Protein 6AC0 (pdb70)

Structure (mmCIF, N/CA/C/O backbone):
data_6AC0
#
_entry.id   6AC0
#
_cell.length_a   28.600
_cell.length_b   28.600
_cell.length_c   264.720
_cell.angle_alpha   90.00
_cell.angle_beta   90.00
_cell.angle_gamma   90.00
#
_symmetry.space_group_name_H-M   'P 41 21 2'
#
loop_
_entity.id
_entity.type
_entity.pdbx_description
1 polymer 'Tumor necrosis factor receptor type 1-associated DEATH domain protein'
2 non-polymer 2-acetamido-2-deoxy-beta-D-glucopyranose
3 water water
#
loop_
_atom_site.group_PDB
_atom_site.id
_atom_site.type_symbol
_atom_site.label_atom_id
_atom_site.label_alt_id
_atom_site.label_comp_id
_atom_site.label_asym_id
_atom_site.label_entity_id
_atom_site.label_seq_id
_atom_site.pdbx_PDB_ins_code
_atom_site.Cartn_x
_atom_site.Cartn_y
_atom_site.Cartn_z
_atom_site.occupancy
_atom_site.B_iso_or_equiv
_atom_site.auth_seq_id
_atom_site.auth_comp_id
_atom_site.auth_asym_id
_atom_site.auth_atom_id
_atom_site.pdbx_PDB_model_num
ATOM 1 N N . PRO A 1 4 ? 22.608 14.475 -5.198 1.00 36.33 198 PRO A N 1
ATOM 2 C CA . PRO A 1 4 ? 21.154 14.369 -5.353 1.00 34.55 198 PRO A CA 1
ATOM 3 C C . PRO A 1 4 ? 20.499 13.765 -4.117 1.00 32.34 198 PRO A C 1
ATOM 4 O O . PRO A 1 4 ? 21.120 12.966 -3.413 1.00 30.07 198 PRO A O 1
ATOM 8 N N . ALA A 1 5 ? 19.249 14.140 -3.872 1.00 32.40 199 ALA A N 1
ATOM 9 C CA . ALA A 1 5 ? 18.503 13.596 -2.750 1.00 29.77 199 ALA A CA 1
ATOM 10 C C . ALA A 1 5 ? 18.141 12.136 -2.997 1.00 27.26 199 ALA A C 1
ATOM 11 O O . ALA A 1 5 ? 17.992 11.689 -4.140 1.00 25.19 199 ALA A O 1
ATOM 13 N N . GLN A 1 6 ? 17.993 11.383 -1.901 1.00 26.70 200 GLN A N 1
ATOM 14 C CA . GLN A 1 6 ? 17.590 9.988 -2.001 1.00 25.66 200 GLN A CA 1
ATOM 15 C C . GLN A 1 6 ? 16.096 9.821 -2.250 1.00 20.41 200 GLN A C 1
ATOM 16 O O . GLN A 1 6 ? 15.669 8.738 -2.662 1.00 23.76 200 GLN A O 1
ATOM 22 N N . THR A 1 7 ? 15.295 10.844 -1.965 1.00 19.01 201 THR A N 1
ATOM 23 C CA . THR A 1 7 ? 13.854 10.789 -2.136 1.00 20.15 201 THR A CA 1
ATOM 24 C C . THR A 1 7 ? 13.397 12.137 -2.665 1.00 20.76 201 THR A C 1
ATOM 25 O O . THR A 1 7 ? 14.129 13.129 -2.625 1.00 22.01 201 THR A O 1
ATOM 29 N N . PHE A 1 8 ? 12.168 12.173 -3.167 1.00 20.03 202 PHE A N 1
ATOM 30 C CA . PHE A 1 8 ? 11.551 13.445 -3.510 1.00 17.82 202 PHE A CA 1
ATOM 31 C C . PHE A 1 8 ? 10.042 13.307 -3.406 1.00 17.66 202 PHE A C 1
ATOM 32 O O . PHE A 1 8 ? 9.511 12.214 -3.220 1.00 17.48 202 PHE A O 1
ATOM 40 N N . LEU A 1 9 ? 9.358 14.438 -3.513 1.00 19.53 203 LEU A N 1
ATOM 41 C CA . LEU A 1 9 ? 7.908 14.484 -3.425 1.00 20.02 203 LEU A CA 1
ATOM 42 C C . LEU A 1 9 ? 7.328 14.583 -4.832 1.00 22.98 203 LEU A C 1
ATOM 43 O O . LEU A 1 9 ? 7.709 15.468 -5.602 1.00 25.91 203 LEU A O 1
ATOM 48 N N . PHE A 1 10 ? 6.408 13.680 -5.153 1.00 23.00 204 PHE A N 1
ATOM 49 C CA . PHE A 1 10 ? 5.721 13.667 -6.440 1.00 25.13 204 PHE A CA 1
ATOM 50 C C . PHE A 1 10 ? 4.232 13.509 -6.179 1.00 27.02 204 PHE A C 1
ATOM 51 O O . PHE A 1 10 ? 3.808 12.495 -5.616 1.00 27.98 204 PHE A O 1
ATOM 59 N N . GLN A 1 11 ? 3.438 14.485 -6.620 1.00 32.50 205 GLN A N 1
ATOM 60 C CA . GLN A 1 11 ? 1.988 14.446 -6.402 1.00 34.15 205 GLN A CA 1
ATOM 61 C C . GLN A 1 11 ? 1.660 14.319 -4.917 1.00 36.33 205 GLN A C 1
ATOM 62 O O . GLN A 1 11 ? 0.727 13.614 -4.526 1.00 38.66 205 GLN A O 1
ATOM 68 N N . GLY A 1 12 ? 2.451 14.978 -4.075 1.00 34.75 206 GLY A N 1
ATOM 69 C CA . GLY A 1 12 ? 2.267 14.820 -2.645 1.00 34.69 206 GLY A CA 1
ATOM 70 C C . GLY A 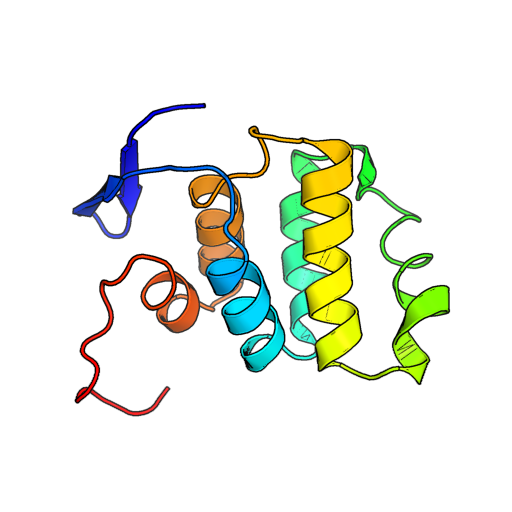1 12 ? 2.659 13.469 -2.089 1.00 33.35 206 GLY A C 1
ATOM 71 O O . GLY A 1 12 ? 2.406 13.201 -0.910 1.00 33.29 206 GLY A O 1
ATOM 72 N N . GLN A 1 13 ? 3.289 12.612 -2.892 1.00 30.30 207 GLN A N 1
ATOM 73 C CA . GLN A 1 13 ? 3.645 11.276 -2.460 1.00 26.79 207 GLN A CA 1
ATOM 74 C C . GLN A 1 13 ? 5.158 11.154 -2.389 1.00 22.35 207 GLN A C 1
ATOM 75 O O . GLN A 1 13 ? 5.847 11.592 -3.322 1.00 25.56 207 GLN A O 1
ATOM 81 N N . PRO A 1 14 ? 5.719 10.573 -1.325 1.00 25.61 208 PRO A N 1
ATOM 82 C CA . PRO A 1 14 ? 7.178 10.403 -1.265 1.00 24.64 208 PRO A CA 1
ATOM 83 C C . PRO A 1 14 ? 7.602 9.250 -2.163 1.00 20.62 208 PRO A C 1
ATOM 84 O O . PRO A 1 14 ? 7.012 8.170 -2.129 1.00 22.92 208 PRO A O 1
ATOM 88 N N . VAL A 1 15 ? 8.627 9.487 -2.972 1.00 18.87 209 VAL A N 1
ATOM 89 C CA . VAL A 1 15 ? 9.135 8.488 -3.902 1.00 20.57 209 VAL A CA 1
ATOM 90 C C . VAL A 1 15 ? 10.654 8.438 -3.794 1.00 17.70 209 VAL A C 1
ATOM 91 O O . VAL A 1 15 ? 11.305 9.419 -3.416 1.00 17.09 209 VAL A O 1
ATOM 95 N N . VAL A 1 16 ? 11.219 7.292 -4.139 1.00 18.96 210 VAL A N 1
ATOM 96 C CA . VAL A 1 16 ? 12.665 7.098 -4.077 1.00 19.41 210 VAL A CA 1
ATOM 97 C C . VAL A 1 16 ? 13.321 7.603 -5.359 1.00 19.45 210 VAL A C 1
ATOM 98 O O . VAL A 1 16 ? 12.856 7.327 -6.476 1.00 20.54 210 VAL A O 1
ATOM 102 N N . ASN A 1 17 ? 14.418 8.333 -5.198 1.00 18.39 211 ASN A N 1
ATOM 103 C CA . ASN A 1 17 ? 15.205 8.837 -6.307 1.00 16.09 211 ASN A CA 1
ATOM 104 C C . ASN A 1 17 ? 16.316 7.846 -6.635 1.00 17.43 211 ASN A C 1
ATOM 105 O O . ASN A 1 17 ? 16.689 6.998 -5.821 1.00 21.70 211 ASN A O 1
ATOM 110 N N . ARG A 1 18 ? 16.837 7.955 -7.850 1.00 16.77 212 ARG A N 1
ATOM 111 C CA . ARG A 1 18 ? 17.939 7.114 -8.295 1.00 16.45 212 ARG A CA 1
ATOM 112 C C . ARG A 1 18 ? 18.445 7.656 -9.624 1.00 14.26 212 ARG A C 1
ATOM 113 O O . ARG A 1 18 ? 17.745 8.424 -10.281 1.00 13.40 212 ARG A O 1
ATOM 121 N N . PRO A 1 19 ? 19.652 7.262 -10.038 1.00 14.68 213 PRO A N 1
ATOM 122 C CA . PRO A 1 19 ? 20.086 7.560 -11.408 1.00 15.49 213 PRO A CA 1
ATOM 123 C C . PRO A 1 19 ? 19.112 6.919 -12.383 1.00 12.76 213 PRO A C 1
ATOM 124 O O . PRO A 1 19 ? 18.493 5.888 -12.081 1.00 15.47 213 PRO A O 1
ATOM 128 N N . LEU A 1 20 ? 18.949 7.553 -13.546 1.00 10.89 214 LEU A N 1
ATOM 129 C CA . LEU A 1 20 ? 18.089 6.976 -14.576 1.00 12.34 214 LEU A CA 1
ATOM 130 C C . LEU A 1 20 ? 18.532 5.558 -14.923 1.00 11.76 214 LEU A C 1
ATOM 131 O O . LEU A 1 20 ? 19.731 5.256 -14.996 1.00 14.89 214 LEU A O 1
ATOM 136 N N . SER A 1 21 ? 17.555 4.683 -15.127 1.00 12.19 215 SER A N 1
ATOM 137 C CA . SER A 1 21 ? 17.820 3.298 -15.475 1.00 12.97 215 SER A CA 1
ATOM 138 C C . SER A 1 21 ? 17.620 3.081 -16.971 1.00 12.39 215 SER A C 1
ATOM 139 O O . SER A 1 21 ? 17.043 3.912 -17.678 1.00 11.42 215 SER A O 1
ATOM 142 N N . LEU A 1 22 ? 18.115 1.935 -17.455 1.00 12.53 216 LEU A N 1
ATOM 143 C CA . LEU A 1 22 ? 17.804 1.534 -18.825 1.00 12.11 216 LEU A CA 1
ATOM 144 C C . LEU A 1 22 ? 16.300 1.467 -19.038 1.00 12.11 216 LEU A C 1
ATOM 145 O O . LEU A 1 22 ? 15.789 1.937 -20.058 1.00 13.52 216 LEU A O 1
ATOM 150 N N . LYS A 1 23 ? 15.572 0.906 -18.070 1.00 15.49 217 LYS A N 1
ATOM 151 C CA . LYS A 1 23 ? 14.120 0.835 -18.205 1.00 15.15 217 LYS A CA 1
ATOM 152 C C . LYS A 1 23 ? 13.506 2.221 -18.325 1.00 12.61 217 LYS A C 1
ATOM 153 O O . LYS A 1 23 ? 12.592 2.430 -19.135 1.00 14.99 217 LYS A O 1
ATOM 159 N N . ASP A 1 24 ? 13.980 3.173 -17.523 1.00 11.93 218 ASP A N 1
ATOM 160 C CA . ASP A 1 24 ? 13.472 4.534 -17.642 1.00 12.16 218 ASP A CA 1
ATOM 161 C C . ASP A 1 24 ? 13.660 5.044 -19.057 1.00 10.44 218 ASP A C 1
ATOM 162 O O . ASP A 1 24 ? 12.760 5.676 -19.623 1.00 11.15 218 ASP A O 1
ATOM 167 N N . GLN A 1 25 ? 14.843 4.793 -19.635 1.00 10.44 219 GLN A N 1
ATOM 168 C CA . GLN A 1 25 ? 15.157 5.319 -20.960 1.00 11.12 219 GLN A CA 1
ATOM 169 C C . GLN A 1 25 ? 14.286 4.674 -22.030 1.00 14.94 219 GLN A C 1
ATOM 170 O O . GLN A 1 25 ? 13.771 5.359 -22.926 1.00 13.58 219 GLN A O 1
ATOM 176 N N . GLN A 1 26 ? 14.095 3.360 -21.942 1.00 13.73 220 GLN A N 1
ATOM 177 C CA . GLN A 1 26 ? 13.254 2.675 -22.915 1.00 15.25 220 GLN A CA 1
ATOM 178 C C . GLN A 1 26 ? 11.823 3.167 -22.815 1.00 13.02 220 GLN A C 1
ATOM 179 O O . GLN A 1 26 ? 11.184 3.456 -23.834 1.00 16.50 220 GLN A O 1
ATOM 185 N N . THR A 1 27 ? 11.306 3.279 -21.588 1.00 12.59 221 THR A N 1
ATOM 186 C CA . THR A 1 27 ? 9.920 3.702 -21.428 1.00 13.18 221 THR A CA 1
ATOM 187 C C . THR A 1 27 ? 9.737 5.116 -21.940 1.00 11.00 221 THR A C 1
ATOM 188 O O . THR A 1 27 ? 8.765 5.410 -22.647 1.00 13.72 221 THR A O 1
ATOM 192 N N . PHE A 1 28 ? 10.685 5.998 -21.631 1.00 9.75 222 PHE A N 1
ATOM 193 C CA . PHE A 1 28 ? 10.634 7.353 -22.169 1.00 10.25 222 PHE A CA 1
ATOM 194 C C . PHE A 1 28 ? 10.623 7.338 -23.693 1.00 12.19 222 PHE A C 1
ATOM 195 O O . PHE A 1 28 ? 9.794 8.007 -24.326 1.00 12.45 222 PHE A O 1
ATOM 203 N N . ALA A 1 29 ? 11.560 6.603 -24.302 1.00 11.81 223 ALA A N 1
ATOM 204 C CA . ALA A 1 29 ? 11.670 6.585 -25.764 1.00 15.20 223 ALA A CA 1
ATOM 205 C C . ALA A 1 29 ? 10.424 6.022 -26.443 1.00 14.63 223 ALA A C 1
ATOM 206 O O . ALA A 1 29 ? 10.089 6.440 -27.567 1.00 16.86 223 ALA A O 1
ATOM 208 N N . ARG A 1 30 ? 9.763 5.047 -25.815 1.00 14.92 224 ARG A N 1
ATOM 209 C CA . ARG A 1 30 ? 8.537 4.437 -26.347 1.00 17.21 224 ARG A CA 1
ATOM 210 C C . ARG A 1 30 ? 7.333 5.376 -26.296 1.00 13.43 224 ARG A C 1
ATOM 211 O O . ARG A 1 30 ? 6.300 5.060 -26.896 1.00 15.41 224 ARG A O 1
ATOM 219 N N . SER A 1 31 ? 7.421 6.501 -25.570 1.00 13.57 225 SER A N 1
ATOM 220 C CA . SER A 1 31 ? 6.234 7.270 -25.217 1.00 13.59 225 SER A CA 1
ATOM 221 C C . SER A 1 31 ? 6.233 8.718 -25.687 1.00 11.43 225 SER A C 1
ATOM 222 O O . SER A 1 31 ? 5.164 9.235 -26.034 1.00 15.91 225 SER A O 1
ATOM 225 N N . VAL A 1 32 ? 7.377 9.401 -25.717 1.00 14.01 226 VAL A N 1
ATOM 226 C CA . VAL A 1 32 ? 7.315 10.865 -25.798 1.00 14.21 226 VAL A CA 1
ATOM 227 C C . VAL A 1 32 ? 7.124 11.388 -27.215 1.00 14.28 226 VAL A C 1
ATOM 228 O O . VAL A 1 32 ? 6.544 12.468 -27.398 1.00 17.06 226 VAL A O 1
ATOM 232 N N . GLY A 1 33 ? 7.613 10.672 -28.230 1.00 17.03 227 GLY A N 1
ATOM 233 C CA . GLY A 1 33 ? 7.490 11.167 -29.594 1.00 17.55 227 GLY A CA 1
ATOM 234 C C . GLY A 1 33 ? 8.138 12.527 -29.769 1.00 16.70 227 GLY A C 1
ATOM 235 O O . GLY A 1 33 ? 9.228 12.793 -29.257 1.00 16.25 227 GLY A O 1
ATOM 236 N N . LEU A 1 34 ? 7.450 13.411 -30.498 1.00 20.37 228 LEU A N 1
ATOM 237 C CA . LEU A 1 34 ? 7.977 14.749 -30.773 1.00 20.01 228 LEU A CA 1
ATOM 238 C C . LEU A 1 34 ? 8.201 15.560 -29.502 1.00 17.22 228 LEU A C 1
ATOM 239 O O . LEU A 1 34 ? 8.997 16.508 -29.511 1.00 18.84 228 LEU A O 1
ATOM 244 N N . LYS A 1 35 ? 7.523 15.208 -28.411 1.00 17.27 229 LYS A N 1
ATOM 245 C CA . LYS A 1 35 ? 7.742 15.934 -27.164 1.00 16.36 229 LYS A CA 1
ATOM 246 C C . LYS A 1 35 ? 9.137 15.747 -26.584 1.00 15.13 229 LYS A C 1
ATOM 247 O O . LYS A 1 35 ? 9.434 16.399 -25.577 1.00 18.24 229 LYS A O 1
ATOM 253 N N . TRP A 1 36 ? 9.996 14.909 -27.174 1.00 13.90 230 TRP A N 1
ATOM 254 C CA . TRP A 1 36 ?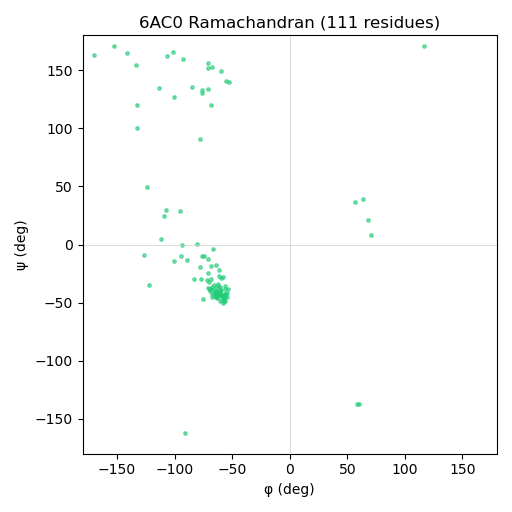 11.367 14.809 -26.679 1.00 14.04 230 TRP A CA 1
ATOM 255 C C . TRP A 1 36 ? 12.051 16.167 -26.684 1.00 14.46 230 TRP A C 1
ATOM 256 O O . TRP A 1 36 ? 12.855 16.466 -25.799 1.00 13.03 230 TRP A O 1
ATOM 267 N N . ARG A 1 37 ? 11.746 16.998 -27.675 1.00 14.61 231 ARG A N 1
ATOM 268 C CA . ARG A 1 37 ? 12.348 18.322 -27.763 1.00 13.40 231 ARG A CA 1
ATOM 269 C C . ARG A 1 37 ? 11.941 19.213 -26.591 1.00 13.50 231 ARG A C 1
ATOM 270 O O . ARG A 1 37 ? 12.782 19.921 -26.030 1.00 13.86 231 ARG A O 1
ATOM 278 N N . LYS A 1 38 ? 10.650 19.213 -26.220 1.00 16.78 232 LYS A N 1
ATOM 279 C CA . LYS A 1 38 ? 10.206 20.020 -25.086 1.00 15.66 232 LYS A CA 1
ATOM 280 C C . LYS A 1 38 ? 10.813 19.514 -23.786 1.00 15.37 232 LYS A C 1
ATOM 281 O O . LYS A 1 38 ? 11.181 20.307 -22.910 1.00 14.27 232 LYS A O 1
ATOM 287 N N . VAL A 1 39 ? 10.921 18.196 -23.638 1.00 16.27 233 VAL A N 1
ATOM 288 C CA . VAL A 1 39 ? 11.576 17.656 -22.453 1.00 14.54 233 VAL A CA 1
ATOM 289 C C . VAL A 1 39 ? 13.037 18.071 -22.433 1.00 13.17 233 VAL A C 1
ATOM 290 O O . VAL A 1 39 ? 13.567 18.474 -21.392 1.00 15.22 233 VAL A O 1
ATOM 294 N N . GLY A 1 40 ? 13.688 18.044 -23.597 1.00 13.06 234 GLY A N 1
ATOM 295 C CA . GLY A 1 40 ? 15.059 18.522 -23.680 1.00 15.73 234 GLY A CA 1
ATOM 296 C C . GLY A 1 40 ? 15.199 19.978 -23.279 1.00 13.94 234 GLY A C 1
ATOM 297 O O . GLY A 1 40 ? 16.169 20.353 -22.616 1.00 15.71 234 GLY A O 1
ATOM 298 N N . ARG A 1 41 ? 14.232 20.817 -23.677 1.00 15.11 235 ARG A N 1
ATOM 299 C CA . ARG A 1 41 ? 14.273 22.224 -23.283 1.00 17.14 235 ARG A CA 1
ATOM 300 C C . ARG A 1 41 ? 14.224 22.361 -21.775 1.00 15.99 235 ARG A C 1
ATOM 301 O O . ARG A 1 41 ? 14.907 23.221 -21.199 1.00 18.30 235 ARG A O 1
ATOM 309 N N . SER A 1 42 ? 13.396 21.541 -21.117 1.00 16.27 236 SER A N 1
ATOM 310 C CA . SER A 1 42 ? 13.347 21.561 -19.659 1.00 16.93 236 SER A CA 1
ATOM 311 C C . SER A 1 42 ? 14.676 21.103 -19.065 1.00 14.63 236 SER A C 1
ATOM 312 O O . SER A 1 42 ? 15.191 21.715 -18.120 1.00 19.37 236 SER A O 1
ATOM 315 N N . LEU A 1 43 ? 15.272 20.054 -19.633 1.00 15.68 237 LEU A N 1
ATOM 316 C CA . LEU A 1 43 ? 16.524 19.550 -19.085 1.00 14.72 237 LEU A CA 1
ATOM 317 C C . LEU A 1 43 ? 17.705 20.490 -19.349 1.00 16.58 237 LEU A C 1
ATOM 318 O O . LEU A 1 43 ? 18.689 20.433 -18.607 1.00 17.24 237 LEU A O 1
ATOM 323 N N . GLN A 1 44 ? 17.632 21.336 -20.392 1.00 17.06 238 GLN A N 1
ATOM 324 C CA . GLN A 1 44 ? 18.705 22.287 -20.707 1.00 20.50 238 GLN A CA 1
ATOM 325 C C . GLN A 1 44 ? 18.995 23.226 -19.554 1.00 18.45 238 GLN A C 1
ATOM 326 O O . GLN A 1 44 ? 20.113 23.756 -19.440 1.00 20.54 238 GLN A O 1
ATOM 332 N N . ARG A 1 45 ? 17.990 23.488 -18.728 1.00 21.58 239 ARG A N 1
ATOM 333 C CA . ARG A 1 45 ? 18.129 24.473 -17.666 1.00 21.39 239 ARG A CA 1
ATOM 334 C C . ARG A 1 45 ? 19.136 24.042 -16.611 1.00 23.79 239 ARG A C 1
ATOM 335 O O . ARG A 1 45 ? 19.845 24.887 -16.057 1.00 29.43 239 ARG A O 1
ATOM 343 N N . GLY A 1 46 ? 19.221 22.749 -16.325 1.00 24.27 240 GLY A N 1
ATOM 344 C CA . GLY A 1 46 ? 20.148 22.263 -15.324 1.00 21.31 240 GLY A CA 1
ATOM 345 C C . GLY A 1 46 ? 21.280 21.425 -15.890 1.00 20.84 240 GLY A C 1
ATOM 346 O O . GLY A 1 46 ? 22.093 20.875 -15.143 1.00 23.96 240 GLY A O 1
ATOM 347 N N . CYS A 1 47 ? 21.348 21.313 -17.214 1.00 19.94 241 CYS A N 1
ATOM 348 C CA . CYS A 1 47 ? 22.359 20.491 -17.883 1.00 19.48 241 CYS A CA 1
ATOM 349 C C . CYS A 1 47 ? 22.962 21.318 -19.007 1.00 18.74 241 CYS A C 1
ATOM 350 O O . CYS A 1 47 ? 22.362 21.428 -20.080 1.00 18.78 241 CYS A O 1
ATOM 353 N N . ARG A 1 48 ? 24.151 21.880 -18.746 1.00 23.05 242 ARG A N 1
ATOM 354 C CA . ARG A 1 48 ? 24.862 22.688 -19.734 1.00 26.92 242 ARG A CA 1
ATOM 355 C C . ARG A 1 48 ? 25.036 21.944 -21.044 1.00 21.04 242 ARG A C 1
ATOM 356 O O . ARG A 1 48 ? 24.965 22.540 -22.126 1.00 22.72 242 ARG A O 1
ATOM 364 N N . ALA A 1 49 ? 25.303 20.643 -20.964 1.00 19.83 243 ALA A N 1
ATOM 365 C CA . ALA A 1 49 ? 25.630 19.869 -22.148 1.00 18.18 243 ALA A CA 1
ATOM 366 C C . ALA A 1 49 ? 24.448 19.721 -23.086 1.00 21.52 243 ALA A C 1
ATOM 367 O O . ALA A 1 49 ? 24.645 19.373 -24.252 1.00 23.87 243 ALA A O 1
ATOM 369 N N . LEU A 1 50 ? 23.230 19.948 -22.609 1.00 17.12 244 LEU A N 1
ATOM 370 C CA . LEU A 1 50 ? 22.067 19.918 -23.485 1.00 16.17 244 LEU A CA 1
ATOM 371 C C . LEU A 1 50 ? 21.676 21.293 -24.031 1.00 16.42 244 LEU A C 1
ATOM 372 O O . LEU A 1 50 ? 20.716 21.378 -24.800 1.00 18.10 244 LEU A O 1
ATOM 377 N N . ARG A 1 51 ? 22.390 22.361 -23.673 1.00 16.56 245 ARG A N 1
ATOM 378 C CA . ARG A 1 51 ? 22.047 23.681 -24.176 1.00 16.00 245 ARG A CA 1
ATOM 379 C C . ARG A 1 51 ? 22.381 23.780 -25.656 1.00 15.26 245 ARG A C 1
ATOM 380 O O . ARG A 1 51 ? 23.202 23.015 -26.180 1.00 16.37 245 ARG A O 1
ATOM 388 N N . ASP A 1 52 ? 21.694 24.705 -26.337 1.00 16.56 246 ASP A N 1
ATOM 389 C CA . ASP A 1 52 ? 21.847 24.852 -27.776 1.00 16.31 246 ASP A CA 1
ATOM 390 C C . ASP A 1 52 ? 23.328 25.005 -28.107 1.00 17.37 246 ASP A C 1
ATOM 391 O O . ASP A 1 52 ? 24.057 25.692 -27.374 1.00 23.48 246 ASP A O 1
ATOM 396 N N . PRO A 1 53 ? 23.815 24.382 -29.192 1.00 21.63 247 PRO A N 1
ATOM 397 C CA . PRO A 1 53 ? 23.021 23.652 -30.183 1.00 20.79 247 PRO A CA 1
ATOM 398 C C . PRO A 1 53 ? 22.934 22.145 -29.960 1.00 18.51 247 PRO A C 1
ATOM 399 O O . PRO A 1 53 ? 22.761 21.445 -30.949 1.00 20.67 247 PRO A O 1
ATOM 403 N N . ALA A 1 54 ? 23.016 21.653 -28.720 1.00 17.49 248 ALA A N 1
ATOM 404 C CA . ALA A 1 54 ? 23.100 20.206 -28.532 1.00 17.02 248 ALA A CA 1
ATOM 405 C C . ALA A 1 54 ? 21.849 19.490 -29.028 1.00 13.63 248 ALA A C 1
ATOM 406 O O . ALA A 1 54 ? 21.935 18.379 -29.561 1.00 17.81 248 ALA A O 1
ATOM 408 N N . LEU A 1 55 ? 20.675 20.098 -28.863 1.00 14.95 249 LEU A N 1
ATOM 409 C CA . LEU A 1 55 ? 19.463 19.428 -29.322 1.00 17.22 249 LEU A CA 1
ATOM 410 C C . LEU A 1 55 ? 19.408 19.384 -30.844 1.00 17.86 249 LEU A C 1
ATOM 411 O O . LEU A 1 55 ? 18.914 18.404 -31.414 1.00 15.07 249 LEU A O 1
ATOM 416 N N . ASP A 1 56 ? 19.967 20.401 -31.507 1.00 18.92 250 ASP A N 1
ATOM 417 C CA . ASP A 1 56 ? 20.048 20.389 -32.963 1.00 18.78 250 ASP A CA 1
ATOM 418 C C . ASP A 1 56 ? 21.064 19.361 -33.443 1.00 19.03 250 ASP A C 1
ATOM 419 O O . ASP A 1 56 ? 20.870 18.716 -34.481 1.00 18.18 250 ASP A O 1
ATOM 424 N N . SER A 1 57 ? 22.170 19.218 -32.711 1.00 17.78 251 SER A N 1
ATOM 425 C CA A SER A 1 57 ? 23.128 18.170 -33.029 0.50 18.79 251 SER A CA 1
ATOM 426 C CA B SER A 1 57 ? 23.137 18.167 -33.009 0.50 18.67 251 SER A CA 1
ATOM 427 C C . SER A 1 57 ? 22.490 16.791 -32.909 1.00 15.36 251 SER A C 1
ATOM 428 O O . SER A 1 57 ? 22.675 15.934 -33.781 1.00 17.81 251 SER A O 1
ATOM 433 N N . LEU A 1 58 ? 21.731 16.559 -31.841 1.00 15.32 252 LEU A N 1
ATOM 434 C CA . LEU A 1 58 ? 21.028 15.286 -31.685 1.00 15.45 252 LEU A CA 1
ATOM 435 C C . LEU A 1 58 ? 20.070 15.056 -32.841 1.00 14.59 252 LEU A C 1
ATOM 436 O O . LEU A 1 58 ? 19.989 13.944 -33.388 1.00 16.15 252 LEU A O 1
ATOM 441 N N . ALA A 1 59 ? 19.338 16.099 -33.229 1.00 16.06 253 ALA A N 1
ATOM 442 C CA . ALA A 1 59 ? 18.407 15.972 -34.340 1.00 16.64 253 ALA A CA 1
ATOM 443 C C . ALA A 1 59 ? 19.143 15.661 -35.641 1.00 13.97 253 ALA A C 1
ATOM 444 O O . ALA A 1 59 ? 18.744 14.759 -36.386 1.00 18.31 253 ALA A O 1
ATOM 446 N N . TYR A 1 60 ? 20.233 16.387 -35.926 1.00 13.88 254 TYR A N 1
ATOM 447 C CA . TYR A 1 60 ? 21.028 16.104 -37.122 1.00 13.91 254 TYR A CA 1
ATOM 448 C C . TYR A 1 60 ? 21.470 14.646 -37.162 1.00 13.83 254 TYR A C 1
ATOM 449 O O . TYR A 1 60 ? 21.349 13.973 -38.192 1.00 16.51 254 TYR A O 1
ATOM 458 N N . GLU A 1 61 ? 21.958 14.137 -36.030 1.00 13.30 255 GLU A N 1
ATOM 459 C CA . GLU A 1 61 ? 22.544 12.803 -36.001 1.00 13.83 255 GLU A CA 1
ATOM 460 C C . GLU A 1 61 ? 21.503 11.701 -36.010 1.00 13.16 255 GLU A C 1
ATOM 461 O O . GLU A 1 61 ? 21.784 10.609 -36.527 1.00 16.67 255 GLU A O 1
ATOM 467 N N . TYR A 1 62 ? 20.300 11.951 -35.455 1.00 13.18 256 TYR A N 1
ATOM 468 C CA . TYR A 1 62 ? 19.353 10.872 -35.207 1.00 12.60 256 TYR A CA 1
ATOM 469 C C . TYR A 1 62 ? 17.952 11.061 -35.777 1.00 14.91 256 TYR A C 1
ATOM 470 O O . TYR A 1 62 ? 17.179 10.102 -35.756 1.00 15.57 256 TYR A O 1
ATOM 479 N N . GLU A 1 63 ? 17.603 12.240 -36.298 1.00 16.36 257 GLU A N 1
ATOM 480 C CA . GLU A 1 63 ? 16.251 12.414 -36.822 1.00 16.35 257 GLU A CA 1
ATOM 481 C C . GLU A 1 63 ? 15.917 11.372 -37.887 1.00 17.11 257 GLU A C 1
ATOM 482 O O . GLU A 1 63 ? 14.798 10.839 -37.908 1.00 18.44 257 GLU A O 1
ATOM 488 N N . ARG A 1 64 ? 16.884 11.024 -38.743 1.00 14.63 258 ARG A N 1
ATOM 489 C CA . ARG A 1 64 ? 16.628 10.048 -39.793 1.00 17.97 258 ARG A CA 1
ATOM 490 C C . ARG A 1 64 ? 16.554 8.625 -39.271 1.00 19.03 258 ARG A C 1
ATOM 491 O O . ARG A 1 64 ? 16.157 7.723 -40.026 1.00 23.48 258 ARG A O 1
ATOM 499 N N . GLU A 1 65 ? 16.914 8.403 -38.004 1.00 16.14 259 GLU A N 1
ATOM 500 C CA . GLU A 1 65 ? 16.754 7.104 -37.367 1.00 17.24 259 GLU A CA 1
ATOM 501 C C . GLU A 1 65 ? 15.399 6.938 -36.699 1.00 21.14 259 GLU A C 1
ATOM 502 O O . GLU A 1 65 ? 15.062 5.820 -36.290 1.00 25.21 259 GLU A O 1
ATOM 508 N N . GLY A 1 66 ? 14.649 8.012 -36.518 1.00 16.77 260 GLY A N 1
ATOM 509 C CA . GLY A 1 66 ? 13.267 7.922 -36.099 1.00 19.07 260 GLY A CA 1
ATOM 510 C C . GLY A 1 66 ? 13.036 8.559 -34.742 1.00 17.27 260 GLY A C 1
ATOM 511 O O . GLY A 1 66 ? 13.960 8.938 -34.030 1.00 19.28 260 GLY A O 1
ATOM 512 N N . LEU A 1 67 ? 11.748 8.670 -34.405 1.00 13.65 261 LEU A N 1
ATOM 513 C CA . LEU A 1 67 ? 11.347 9.380 -33.195 1.00 14.50 261 LEU A CA 1
ATOM 514 C C . LEU A 1 67 ? 11.755 8.629 -31.934 1.00 12.08 261 LEU A C 1
ATOM 515 O O . LEU A 1 67 ? 12.169 9.240 -30.933 1.00 13.82 261 LEU A O 1
ATOM 520 N N . TYR A 1 68 ? 11.616 7.306 -31.949 1.00 12.77 262 TYR A N 1
ATOM 521 C CA . TYR A 1 68 ? 12.024 6.502 -30.804 1.00 11.55 262 TYR A CA 1
ATOM 522 C C . TYR A 1 68 ? 13.503 6.699 -30.510 1.00 12.53 262 TYR A C 1
ATOM 523 O O . TYR A 1 68 ? 13.895 6.938 -29.361 1.00 13.99 262 TYR A O 1
ATOM 532 N N . GLU A 1 69 ? 14.340 6.642 -31.547 1.00 13.93 263 GLU A N 1
ATOM 533 C CA . GLU A 1 69 ? 15.773 6.745 -31.327 1.00 13.44 263 GLU A CA 1
ATOM 534 C C . GLU A 1 69 ? 16.171 8.143 -30.886 1.00 13.08 263 GLU A C 1
ATOM 535 O O . GLU A 1 69 ? 17.046 8.288 -30.036 1.00 13.88 263 GLU A O 1
ATOM 541 N N . GLN A 1 70 ? 15.554 9.186 -31.438 1.00 12.24 264 GLN A N 1
ATOM 542 C CA . GLN A 1 70 ? 15.874 10.537 -30.976 1.00 13.82 264 GLN A CA 1
ATOM 543 C C . GLN A 1 70 ? 15.623 10.694 -29.485 1.00 13.58 264 GLN A C 1
ATOM 544 O O . GLN A 1 70 ? 16.440 11.277 -28.761 1.00 12.73 264 GLN A O 1
ATOM 550 N N . ALA A 1 71 ? 14.488 10.193 -29.003 1.00 11.81 265 ALA A N 1
ATOM 551 C CA . ALA A 1 71 ? 14.183 10.328 -27.586 1.00 11.60 265 ALA A CA 1
ATOM 552 C C . ALA A 1 71 ? 15.162 9.531 -26.734 1.00 13.67 265 ALA A C 1
ATOM 553 O O . ALA A 1 71 ? 15.604 10.000 -25.676 1.00 13.47 265 ALA A O 1
ATOM 555 N N . PHE A 1 72 ? 15.505 8.324 -27.172 1.00 10.09 266 PHE A N 1
ATOM 556 C CA . PHE A 1 72 ? 16.490 7.540 -26.441 1.00 13.45 266 PHE A CA 1
ATOM 557 C C . PHE A 1 72 ? 17.821 8.279 -26.378 1.00 12.14 266 PHE A C 1
ATOM 558 O O . PHE A 1 72 ? 18.456 8.352 -25.322 1.00 13.09 266 PHE A O 1
ATOM 566 N N . GLN A 1 73 ? 18.248 8.863 -27.491 1.00 10.87 267 GLN A N 1
ATOM 567 C CA . GLN A 1 73 ? 19.547 9.530 -27.511 1.00 11.77 267 GLN A CA 1
ATOM 568 C C . GLN A 1 73 ? 19.567 10.789 -26.653 1.00 12.08 267 GLN A C 1
ATOM 569 O O . GLN A 1 73 ? 20.623 11.149 -26.130 1.00 12.71 267 GLN A O 1
ATOM 575 N N . LEU A 1 74 ? 18.430 11.475 -26.499 1.00 11.41 268 LEU A N 1
ATOM 576 C CA . LEU A 1 74 ? 18.374 12.609 -25.574 1.00 12.79 268 LEU A CA 1
ATOM 577 C C . LEU A 1 74 ? 18.785 12.171 -24.174 1.00 11.08 268 LEU A C 1
ATOM 578 O O . LEU A 1 74 ? 19.623 12.811 -23.523 1.00 10.87 268 LEU A O 1
ATOM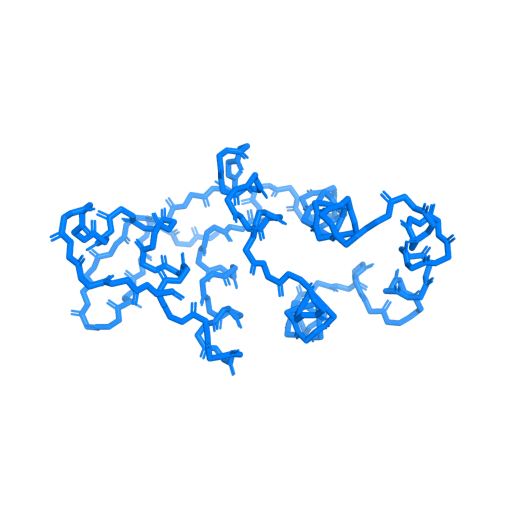 583 N N . LEU A 1 75 ? 18.208 11.068 -23.692 1.00 11.07 269 LEU A N 1
ATOM 584 C CA . LEU A 1 75 ? 18.545 10.640 -22.338 1.00 11.47 269 LEU A CA 1
ATOM 585 C C . LEU A 1 75 ? 19.956 10.066 -22.254 1.00 10.09 269 LEU A C 1
ATOM 586 O O . LEU A 1 75 ? 20.613 10.198 -21.214 1.00 12.29 269 LEU A O 1
ATOM 591 N N . ARG A 1 76 ? 20.459 9.450 -23.331 1.00 11.69 270 ARG A N 1
ATOM 592 C CA . ARG A 1 76 ? 21.843 9.002 -23.335 1.00 14.10 270 ARG A CA 1
ATOM 593 C C . ARG A 1 76 ? 22.789 10.184 -23.174 1.00 11.48 270 ARG A C 1
ATOM 594 O O . ARG A 1 76 ? 23.779 10.102 -22.437 1.00 12.99 270 ARG A O 1
ATOM 602 N N . ARG A 1 77 ? 22.517 11.294 -23.869 1.00 11.61 271 ARG A N 1
ATOM 603 C CA . ARG A 1 77 ? 23.382 12.466 -23.748 1.00 13.73 271 ARG A CA 1
ATOM 604 C C . ARG A 1 77 ? 23.285 13.074 -22.353 1.00 12.08 271 ARG A C 1
ATOM 605 O O . ARG A 1 77 ? 24.287 13.527 -21.792 1.00 13.86 271 ARG A O 1
ATOM 613 N N . PHE A 1 78 ? 22.087 13.059 -21.765 1.00 12.01 272 PHE A N 1
ATOM 614 C CA . PHE A 1 78 ? 21.902 13.548 -20.402 1.00 13.01 272 PHE A CA 1
ATOM 615 C C . PHE A 1 78 ? 22.737 12.741 -19.415 1.00 11.99 272 PHE A C 1
ATOM 616 O O . PHE A 1 78 ? 23.455 13.304 -18.580 1.00 12.78 272 PHE A O 1
ATOM 624 N N . VAL A 1 79 ? 22.658 11.415 -19.500 1.00 10.67 273 VAL A N 1
ATOM 625 C CA . VAL A 1 79 ? 23.447 10.548 -18.633 1.00 11.83 273 VAL A CA 1
ATOM 626 C C . VAL A 1 79 ? 24.941 10.713 -18.899 1.00 13.62 273 VAL A C 1
ATOM 627 O O . VAL A 1 79 ? 25.741 10.754 -17.960 1.00 14.51 273 VAL A O 1
ATOM 631 N N . GLN A 1 80 ? 25.343 10.788 -20.173 1.00 15.26 274 GLN A N 1
ATOM 632 C CA . GLN A 1 80 ? 26.760 10.973 -20.493 1.00 15.36 274 GLN A CA 1
ATOM 633 C C . GLN A 1 80 ? 27.316 12.222 -19.818 1.00 12.79 274 GLN A C 1
ATOM 634 O O . GLN A 1 80 ? 28.437 12.209 -19.292 1.00 16.26 274 GLN A O 1
ATOM 640 N N . ALA A 1 81 ? 26.549 13.313 -19.833 1.00 14.43 275 ALA A N 1
ATOM 641 C CA . ALA A 1 81 ? 26.996 14.590 -19.302 1.00 16.62 275 ALA A CA 1
ATOM 642 C C . ALA A 1 81 ? 26.992 14.606 -17.784 1.00 15.69 275 ALA A C 1
ATOM 643 O O . ALA A 1 81 ? 27.960 15.057 -17.163 1.00 18.54 275 ALA A O 1
ATOM 645 N N . GLU A 1 82 ? 25.905 14.137 -17.169 1.00 16.13 276 GLU A N 1
ATOM 646 C CA . GLU A 1 82 ? 25.680 14.304 -15.738 1.00 15.85 276 GLU A CA 1
ATOM 647 C C . GLU A 1 82 ? 26.011 13.072 -14.907 1.00 14.69 276 GLU A C 1
ATOM 648 O O . GLU A 1 82 ? 26.048 13.172 -13.677 1.00 19.31 276 GLU A O 1
ATOM 654 N N . GLY A 1 83 ? 26.184 11.916 -15.530 1.00 16.48 277 GLY A N 1
ATOM 655 C CA . GLY A 1 83 ? 26.429 10.714 -14.750 1.00 14.98 277 GLY A CA 1
ATOM 656 C C . GLY A 1 83 ? 25.289 10.404 -13.799 1.00 16.34 277 GLY A C 1
ATOM 657 O O . GLY A 1 83 ? 24.100 10.528 -14.137 1.00 16.18 277 GLY A O 1
ATOM 658 N N . ARG A 1 84 ? 25.656 10.027 -12.577 1.00 17.97 278 ARG A N 1
ATOM 659 C CA . ARG A 1 84 ? 24.672 9.658 -11.571 1.00 16.00 278 ARG A CA 1
ATOM 660 C C . ARG A 1 84 ? 23.769 10.817 -11.180 1.00 16.95 278 ARG A C 1
ATOM 661 O O . ARG A 1 84 ? 22.711 10.577 -10.593 1.00 19.95 278 ARG A O 1
ATOM 669 N N . ARG A 1 85 ? 24.149 12.063 -11.474 1.00 18.61 279 ARG A N 1
ATOM 670 C CA . ARG A 1 85 ? 23.253 13.188 -11.226 1.00 15.62 279 ARG A CA 1
ATOM 671 C C . ARG A 1 85 ? 22.137 13.295 -12.262 1.00 13.29 279 ARG A C 1
ATOM 672 O O . ARG A 1 85 ? 21.214 14.096 -12.077 1.00 14.06 279 ARG A O 1
ATOM 680 N N . ALA A 1 86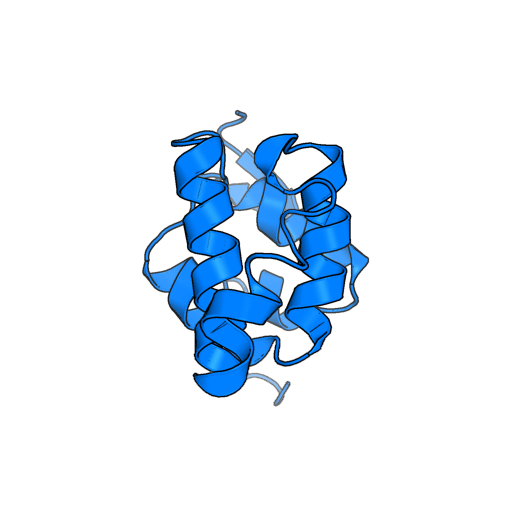 ? 22.193 12.527 -13.347 1.00 12.87 280 ALA A N 1
ATOM 681 C CA . ALA A 1 86 ? 21.049 12.413 -14.259 1.00 14.74 280 ALA A CA 1
ATOM 682 C C . ALA A 1 86 ? 20.036 11.457 -13.624 1.00 12.58 280 ALA A C 1
ATOM 683 O O . ALA A 1 86 ? 20.086 10.236 -13.811 1.00 13.09 280 ALA A O 1
ATOM 685 N N . THR A 1 87 ? 19.114 12.024 -12.845 1.00 12.60 281 THR A N 1
ATOM 686 C CA . THR A 1 87 ? 18.244 11.249 -11.973 1.00 12.40 281 THR A CA 1
ATOM 687 C C . THR A 1 87 ? 16.805 11.154 -12.460 1.00 13.22 281 THR A C 1
ATOM 688 O O . THR A 1 87 ? 16.326 11.923 -13.294 1.00 12.00 281 THR A O 1
ATOM 692 N N . LEU A 1 88 ? 16.123 10.169 -11.885 1.00 14.25 282 LEU A N 1
ATOM 693 C CA . LEU A 1 88 ? 14.684 10.035 -12.042 1.00 13.91 282 LEU A CA 1
ATOM 694 C C . LEU A 1 88 ? 13.954 11.314 -11.645 1.00 14.04 282 LEU A C 1
ATOM 695 O O . LEU A 1 88 ? 13.012 11.733 -12.327 1.00 13.16 282 LEU A O 1
ATOM 700 N N . GLN A 1 89 ? 14.373 11.956 -10.550 1.00 12.53 283 GLN A N 1
ATOM 701 C CA . GLN A 1 89 ? 13.730 13.200 -10.137 1.00 13.77 283 GLN A CA 1
ATOM 702 C C . GLN A 1 89 ? 13.772 14.255 -11.239 1.00 15.20 283 GLN A C 1
ATOM 703 O O . GLN A 1 89 ? 12.758 14.895 -11.538 1.00 14.16 283 GLN A O 1
ATOM 709 N N . ARG A 1 90 ? 14.944 14.472 -11.839 1.00 14.01 284 ARG A N 1
ATOM 710 C CA . ARG A 1 90 ? 15.062 15.504 -12.862 1.00 14.06 284 ARG A CA 1
ATOM 711 C C . ARG A 1 90 ? 14.209 15.181 -14.081 1.00 14.72 284 ARG A C 1
ATOM 712 O O . ARG A 1 90 ? 13.549 16.066 -14.638 1.00 13.67 284 ARG A O 1
ATOM 720 N N . LEU A 1 91 ? 14.173 13.913 -14.492 1.00 11.51 285 LEU A N 1
ATOM 721 C CA . LEU A 1 91 ? 13.332 13.553 -15.627 1.00 12.08 285 LEU A CA 1
ATOM 722 C C . LEU A 1 91 ? 11.849 13.702 -15.295 1.00 12.15 285 LEU A C 1
ATOM 723 O O . LEU A 1 91 ? 11.096 14.278 -16.085 1.00 12.04 285 LEU A O 1
ATOM 728 N N . VAL A 1 92 ? 11.425 13.228 -14.119 1.00 13.30 286 VAL A N 1
ATOM 729 C CA . VAL A 1 92 ? 10.018 13.332 -13.721 1.00 12.31 286 VAL A CA 1
ATOM 730 C C . VAL A 1 92 ? 9.576 14.783 -13.653 1.00 12.99 286 VAL A C 1
ATOM 731 O O . VAL A 1 92 ? 8.467 15.123 -14.076 1.00 14.85 286 VAL A O 1
ATOM 735 N N . GLU A 1 93 ? 10.426 15.665 -13.129 1.00 13.74 287 GLU A N 1
ATOM 736 C CA . GLU A 1 93 ? 10.070 17.081 -13.088 1.00 14.22 287 GLU A CA 1
ATOM 737 C C . GLU A 1 93 ? 9.874 17.632 -14.491 1.00 11.68 287 GLU A C 1
ATOM 738 O O . GLU A 1 93 ? 8.947 18.405 -14.743 1.00 13.47 287 GLU A O 1
ATOM 744 N N . ALA A 1 94 ? 10.757 17.261 -15.416 1.00 13.52 288 ALA A N 1
ATOM 745 C CA . ALA A 1 94 ? 10.612 17.700 -16.801 1.00 13.70 288 ALA A CA 1
AT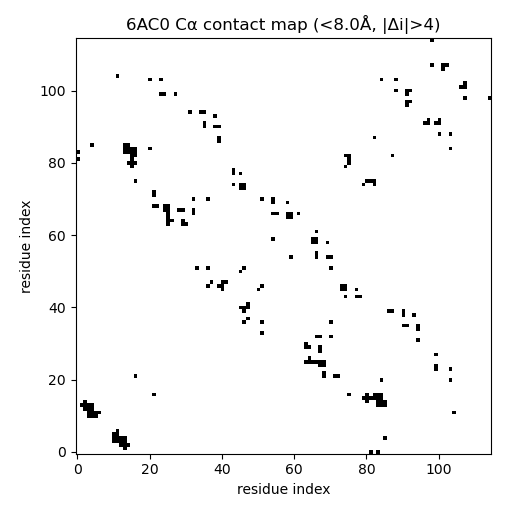OM 746 C C . ALA A 1 94 ? 9.334 17.149 -17.427 1.00 12.12 288 ALA A C 1
ATOM 747 O O . ALA A 1 94 ? 8.653 17.840 -18.200 1.00 13.52 288 ALA A O 1
ATOM 749 N N . LEU A 1 95 ? 9.007 15.894 -17.137 1.00 11.48 289 LEU A N 1
ATOM 750 C CA . LEU A 1 95 ? 7.771 15.316 -17.662 1.00 11.66 289 LEU A CA 1
ATOM 751 C C . LEU A 1 95 ? 6.536 16.042 -17.127 1.00 15.15 289 LEU A C 1
ATOM 752 O O . LEU A 1 95 ? 5.600 16.351 -17.881 1.00 13.40 289 LEU A O 1
ATOM 757 N N . GLU A 1 96 ? 6.505 16.312 -15.818 1.00 14.42 290 GLU A N 1
ATOM 758 C CA . GLU A 1 96 ? 5.361 17.015 -15.240 1.00 14.90 290 GLU A CA 1
ATOM 759 C C . GLU A 1 96 ? 5.177 18.375 -15.902 1.00 15.76 290 GLU A C 1
ATOM 760 O O . GLU A 1 96 ? 4.044 18.788 -16.199 1.00 18.17 290 GLU A O 1
ATOM 766 N N . GLU A 1 97 ? 6.285 19.098 -16.119 1.00 18.65 291 GLU A N 1
ATOM 767 C CA . GLU A 1 97 ? 6.231 20.410 -16.759 1.00 22.36 291 GLU A CA 1
ATOM 768 C C . GLU A 1 97 ? 5.626 20.329 -18.149 1.00 18.81 291 GLU A C 1
ATOM 769 O O . GLU A 1 97 ? 5.062 21.311 -18.642 1.00 23.57 291 GLU A O 1
ATOM 775 N N . ASN A 1 98 ? 5.777 19.186 -18.812 1.00 17.78 292 ASN A N 1
ATOM 776 C CA . ASN A 1 98 ? 5.411 19.038 -20.211 1.00 16.92 292 ASN A CA 1
ATOM 777 C C . ASN A 1 98 ? 4.180 18.172 -20.398 1.00 14.86 292 ASN A C 1
ATOM 778 O O . ASN A 1 98 ? 3.997 17.586 -21.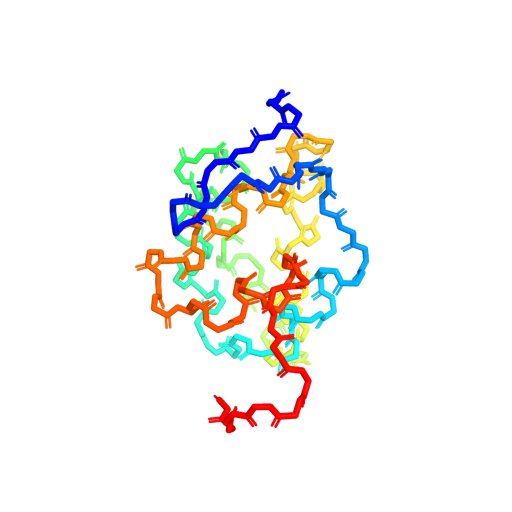467 1.00 17.58 292 ASN A O 1
ATOM 783 N N . GLU A 1 99 ? 3.334 18.084 -19.370 1.00 17.36 293 GLU A N 1
ATOM 784 C CA . GLU A 1 99 ? 2.030 17.425 -19.476 1.00 18.96 293 GLU A CA 1
ATOM 785 C C . GLU A 1 99 ? 2.155 15.935 -19.790 1.00 18.77 293 GLU A C 1
ATOM 786 O O . GLU A 1 99 ? 1.384 15.369 -20.565 1.00 19.17 293 GLU A O 1
ATOM 792 N N . LEU A 1 100 ? 3.142 15.291 -19.176 1.00 14.94 294 LEU A N 1
ATOM 793 C CA . LEU A 1 100 ? 3.366 13.865 -19.367 1.00 13.77 294 LEU A CA 1
ATOM 794 C C . LEU A 1 100 ? 3.353 13.165 -18.015 1.00 12.35 294 LEU A C 1
ATOM 795 O O . LEU A 1 100 ? 4.265 12.402 -17.680 1.00 12.50 294 LEU A O 1
ATOM 800 N N . THR A 1 101 ? 2.316 13.441 -17.219 1.00 12.61 295 THR A N 1
ATOM 801 C CA . THR A 1 101 ? 2.272 12.909 -15.858 1.00 13.64 295 THR A CA 1
ATOM 802 C C . THR A 1 101 ? 2.080 11.401 -15.841 1.00 12.40 295 THR A C 1
ATOM 803 O O . THR A 1 101 ? 2.655 10.714 -14.991 1.00 15.27 295 THR A O 1
ATOM 807 N N . SER A 1 102 ? 1.264 10.858 -16.751 1.00 12.10 296 SER A N 1
ATOM 808 C CA . SER A 1 102 ? 1.102 9.412 -16.806 1.00 15.28 296 SER A CA 1
ATOM 809 C C . SER A 1 102 ? 2.446 8.721 -17.009 1.00 13.60 296 SER A C 1
ATOM 810 O O . SER A 1 102 ? 2.761 7.718 -16.351 1.00 13.71 296 SER A O 1
ATOM 813 N N . LEU A 1 103 ? 3.241 9.229 -17.950 1.00 11.77 297 LEU A N 1
ATOM 814 C CA . LEU A 1 103 ? 4.571 8.672 -18.165 1.00 11.68 297 LEU A CA 1
ATOM 815 C C . LEU A 1 103 ? 5.435 8.774 -16.911 1.00 9.52 297 LEU A C 1
ATOM 816 O O . LEU A 1 103 ? 6.155 7.823 -16.571 1.00 10.70 297 LEU A O 1
ATOM 821 N N . ALA A 1 104 ? 5.399 9.925 -16.224 1.00 8.74 298 ALA A N 1
ATOM 822 C CA . ALA A 1 104 ? 6.136 10.063 -14.964 1.00 11.31 298 ALA A CA 1
ATOM 823 C C . ALA A 1 104 ? 5.703 8.999 -13.960 1.00 13.01 298 ALA A C 1
ATOM 824 O O . ALA A 1 104 ? 6.538 8.356 -13.315 1.00 11.48 298 ALA A O 1
ATOM 826 N N . GLU A 1 105 ? 4.392 8.799 -13.821 1.00 15.26 299 GLU A N 1
ATOM 827 C CA . GLU A 1 105 ? 3.873 7.771 -12.928 1.00 17.62 299 GLU A CA 1
ATOM 828 C C . GLU A 1 105 ? 4.342 6.385 -13.339 1.00 15.80 299 GLU A C 1
ATOM 829 O O . GLU A 1 105 ? 4.599 5.529 -12.477 1.00 18.82 299 GLU A O 1
ATOM 835 N N . ASP A 1 106 ? 4.453 6.128 -14.646 1.00 14.92 300 ASP A N 1
ATOM 836 C CA A ASP A 1 106 ? 4.956 4.835 -15.107 0.50 15.41 300 ASP A CA 1
ATOM 837 C CA B ASP A 1 106 ? 4.937 4.821 -15.065 0.50 15.90 300 ASP A CA 1
ATOM 838 C C . ASP A 1 106 ? 6.368 4.607 -14.593 1.00 16.42 300 ASP A C 1
ATOM 839 O O . ASP A 1 106 ? 6.697 3.545 -14.048 1.00 18.90 300 ASP A O 1
ATOM 848 N N . LEU A 1 107 ? 7.224 5.616 -14.773 1.00 15.21 301 LEU A N 1
ATOM 849 C CA . LEU A 1 107 ? 8.622 5.508 -14.355 1.00 13.63 301 LEU A CA 1
ATOM 850 C C . LEU A 1 107 ? 8.743 5.290 -12.857 1.00 15.57 301 LEU A C 1
ATOM 851 O O . LEU A 1 107 ? 9.632 4.557 -12.400 1.00 17.74 301 LEU A O 1
ATOM 856 N N . LEU A 1 108 ? 7.876 5.940 -12.082 1.00 17.14 302 LEU A N 1
ATOM 857 C CA . LEU A 1 108 ? 7.865 5.856 -10.626 1.00 20.05 302 LEU A CA 1
ATOM 858 C C . LEU A 1 108 ? 7.168 4.609 -10.095 1.00 20.00 302 LEU A C 1
ATOM 859 O O . LEU A 1 108 ? 7.100 4.434 -8.873 1.00 27.29 302 LEU A O 1
ATOM 864 N N . GLY A 1 109 ? 6.654 3.743 -10.965 1.00 20.02 303 GLY A N 1
ATOM 865 C CA . GLY A 1 109 ? 5.928 2.578 -10.512 1.00 23.55 303 GLY A CA 1
ATOM 866 C C . GLY A 1 109 ? 4.605 2.879 -9.846 1.00 22.45 303 GLY A C 1
ATOM 867 O O . GLY A 1 109 ? 4.102 2.038 -9.096 1.00 25.84 303 GLY A O 1
ATOM 868 N N . LEU A 1 110 ? 4.023 4.057 -10.094 1.00 23.83 304 LEU A N 1
ATOM 869 C CA . LEU A 1 110 ? 2.759 4.452 -9.478 1.00 24.77 304 LEU A CA 1
ATOM 870 C C . LEU A 1 110 ? 1.553 4.149 -10.349 1.00 28.39 304 LEU A C 1
ATOM 871 O O . LEU A 1 110 ? 0.417 4.262 -9.873 1.00 30.02 304 LEU A O 1
ATOM 876 N N . THR A 1 111 ? 1.770 3.764 -11.600 1.00 28.60 305 THR A N 1
ATOM 877 C CA . THR A 1 111 ? 0.683 3.509 -12.529 1.00 27.38 305 THR A CA 1
ATOM 878 C C . THR A 1 111 ? 0.029 2.173 -12.227 1.00 31.26 305 THR A C 1
ATOM 879 O O . THR A 1 111 ? 0.709 1.153 -12.075 1.00 29.56 305 THR A O 1
ATOM 883 N N . ASP A 1 112 ? -1.284 2.183 -12.130 1.00 31.07 306 ASP A N 1
ATOM 884 C CA . ASP A 1 112 ? -2.035 0.943 -12.075 1.00 32.89 306 ASP A CA 1
ATOM 885 C C . ASP A 1 112 ? -1.907 0.273 -13.436 1.00 35.89 306 ASP A C 1
ATOM 886 O O . ASP A 1 112 ? -2.304 0.870 -14.447 1.00 38.69 306 ASP A O 1
ATOM 891 N N . PRO A 1 113 ? -1.354 -0.939 -13.519 1.00 36.37 307 PRO A N 1
ATOM 892 C CA . PRO A 1 113 ? -1.241 -1.592 -14.831 1.00 37.08 307 PRO A CA 1
ATOM 893 C C . PRO A 1 113 ? -2.583 -1.844 -15.488 1.00 36.18 307 PRO A C 1
ATOM 894 O O . PRO A 1 113 ? -2.659 -1.878 -16.721 1.00 35.19 307 PRO A O 1
ATOM 898 N N . ASN A 1 114 ? -3.650 -1.990 -14.703 1.00 33.48 308 ASN A N 1
ATOM 899 C CA . ASN A 1 114 ? -4.983 -2.251 -15.228 1.00 33.06 308 ASN A CA 1
ATOM 900 C C . ASN A 1 114 ? -5.898 -1.035 -15.117 1.00 31.47 308 ASN A C 1
ATOM 901 O O . ASN A 1 114 ? -7.118 -1.177 -15.002 1.00 32.40 308 ASN A O 1
ATOM 906 N N . GLY A 1 115 ? -5.325 0.165 -15.165 1.00 31.26 309 GLY A N 1
ATOM 907 C CA . GLY A 1 115 ? -6.091 1.395 -15.109 1.00 28.11 309 GLY A CA 1
ATOM 908 C C . GLY A 1 115 ? -6.482 1.895 -16.486 1.00 29.01 309 GLY A C 1
ATOM 909 O O . GLY A 1 115 ? -6.446 1.162 -17.475 1.00 28.15 309 GLY A O 1
ATOM 910 N N . GLY A 1 116 ? -6.845 3.175 -16.547 1.00 25.74 310 GLY A N 1
ATOM 911 C CA . GLY A 1 116 ? -7.284 3.754 -17.806 1.00 26.63 310 GLY A CA 1
ATOM 912 C C . GLY A 1 116 ? -6.160 3.855 -18.821 1.00 27.25 310 GLY A C 1
ATOM 913 O O . GLY A 1 116 ? -4.981 3.954 -18.479 1.00 28.06 310 GLY A O 1
ATOM 914 N N . LEU A 1 117 ? -6.540 3.822 -20.099 1.00 27.19 311 LEU A N 1
ATOM 915 C CA . LEU A 1 117 ? -5.576 3.969 -21.184 1.00 25.84 311 LEU A CA 1
ATOM 916 C C . LEU A 1 117 ? -5.070 5.404 -21.250 1.00 27.69 311 LEU A C 1
ATOM 917 O O . LEU A 1 117 ? -5.856 6.356 -21.192 1.00 24.80 311 LEU A O 1
ATOM 922 N N . ALA A 1 118 ? -3.756 5.552 -21.377 1.00 28.34 312 ALA A N 1
ATOM 923 C CA . ALA A 1 118 ? -3.129 6.860 -21.504 1.00 34.57 312 ALA A CA 1
ATOM 924 C C . ALA A 1 118 ? -2.466 6.933 -22.864 1.00 41.83 312 ALA A C 1
ATOM 925 O O . ALA A 1 118 ? -1.937 7.965 -23.281 1.00 44.59 312 ALA A O 1
#

B-factor: mean 22.26, std 9.57, range [8.74, 62.29]

Nearest PDB structures (foldseek):
  6ac0-assembly1_A  TM=1.009E+00  e=1.064E-20  Homo sapiens
  5xme-assembly1_A  TM=8.150E-01  e=2.248E-14  Homo sapiens
  1wxp-assembly1_A  TM=8.525E-01  e=2.730E-04  Homo sapiens
  6aci-assembly1_H  TM=8.921E-01  e=1.881E-03  Homo sapiens
  2yqf-assembly1_A  TM=8.367E-01  e=2.377E-03  Homo sapiens

Sequence (115 aa):
PAQTFLFQGQPVVNRPLSLKDQQTFARSVGLKWRKVGRSLQRGCRALRDPALDSSLAYEYEREGLYEQAFQLLRRFVQAEGRRATLQRLVEALEENELTSLAEDDLLGLTDPNGGLA

Solvent-accessible surface area: 7069 Å² total; per-residue (Å²): 95,61,153,77,22,127,1,110,62,81,106,14,108,12,86,65,21,38,111,154,3,21,71,28,0,5,191,61,5,24,130,79,1,98,88,0,0,115,12,8,21,156,54,0,209,49,0,125,90,96,9,4,85,44,4,7,174,97,47,80,225,109,29,77,102,45,11,0,35,25,0,0,138,60,0,51,141,48,46,34,200,143,0,4,4,43,55,0,0,76,2,0,70,98,12,144,27,51,46,8,0,41,61,16,26,66,59,55,88,125,140,40,81,188,129

Radius of gyration: 13.65 Å; Cα contacts (8 Å, |Δi|>4): 127; chains: 1; bounding box: 34×27×38 Å

Organism: Homo sapiens (NCBI:txid9606)

Secondary structure (DSSP, 8-state):
--SEEEETTEEEE--BPPHHHHHHHHHH-GGGHHHHHHHHHTT-GGGSTTHHHHHHHHHGGG-HHHHHHHHHHHHHHHHGGGSBHHHHHHHHHHTT-HHHHHHHTT-S-TTS---

GO terms:
  GO:0036462 TRAIL-activated apoptotic signaling pathway (P, IDA)
  GO:0030674 protein-macromolecule adaptor activity (F, IDA)
  GO:0033209 tumor necrosis factor-mediated signaling pathway (P, IEP)
  GO:0033209 tumor necrosis factor-mediated signaling pathway (P, IDA)
  GO:0009898 cytoplasmic side of plasma membrane (C, IC)
  GO:0043123 positive regulation of canonical NF-kappaB signal transduction (P, TAS)
  GO:0030335 positive regulation of cell migration (P, IMP)
  GO:0050729 positive regulation of inflammatory response (P, IMP)
  GO:0071356 cellular response to tumor necrosis factor (P, IMP)
  GO:0007249 canonical NF-kappaB signal transduction (P, IMP)
  GO:0005515 protein binding (F, IPI)
  GO:0006915 apoptotic process (P, TAS)
  GO:0007165 signal transduction (P, TAS)
  GO:0043123 positive regulation of canonical NF-kappaB signal transduction (P, IDA)
  GO:0032728 positive regulation of interferon-beta production (P, IDA)
  GO:00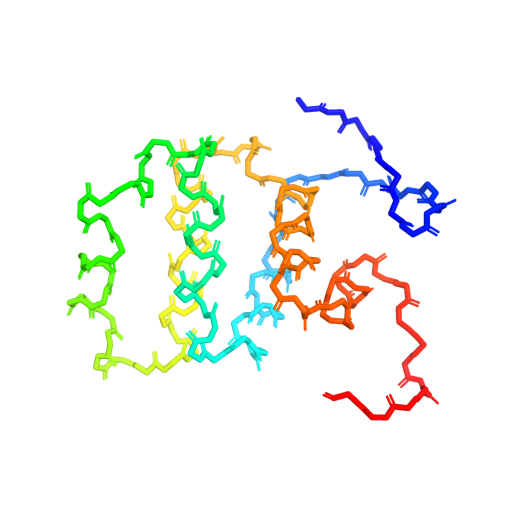05829 cytosol (C, TAS)
  GO:0042802 identical protein binding (F, IPI)
  GO:0043235 signaling receptor complex (C, IDA)
  GO:0033209 tumor necrosis factor-mediated signaling pathway (P, TAS)
  GO:0008625 extrinsic apoptotic signaling pathway via death domain receptors (P, TAS)

Foldseek 3Di:
DDQWDADPNDIFGKWADDPVLLQLQLVPQFPCLVQLLVLVVVVFVQSPPPNLVVLCVVPVVVHRSVSSSVSLVSVCVRQPGVNMLVSSLVSCVVVVNNQSNCVSRVNDDPPDDDD

InterPro domains:
  IPR000488 Death domain [PF00531] (225-301)
  IPR000488 Death domain [PS50017] (215-305)
  IPR000488 Death domain [SM00005] (205-305)
  IPR009095 TRADD, N-terminal [PF09034] (51-161)
  IPR011029 Death-like domain superfamily [G3DSA:1.10.533.10] (217-306)
  IPR011029 Death-like domain superfamily [SSF47986] (221-305)
  IPR035712 TRADD [PTHR14913] (4-308)
  IPR036729 TRADD, N-terminal domain superfamily [G3DSA:3.30.70.680] (1-179)
  IPR036729 TRADD, N-termi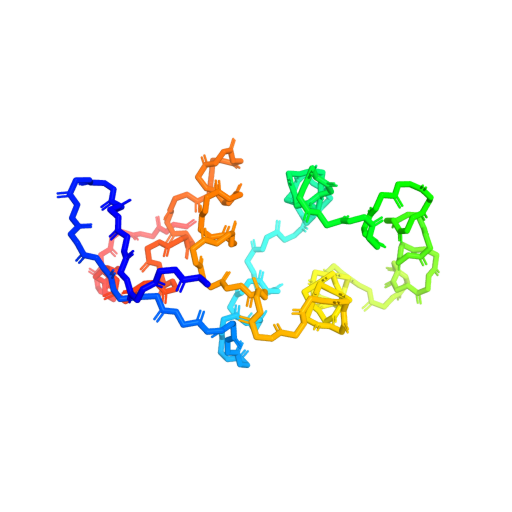nal domain superfamily [SSF55044] (8-164)